Protein AF-A0A9Q0ANH9-F1 (afdb_monomer_lite)

Structure (mmCIF, N/CA/C/O backbone):
data_AF-A0A9Q0ANH9-F1
#
_entry.id   AF-A0A9Q0ANH9-F1
#
loop_
_atom_site.group_PDB
_atom_site.id
_atom_site.type_symbol
_atom_site.label_atom_id
_atom_site.label_alt_id
_atom_site.label_comp_id
_atom_site.label_asym_id
_atom_site.label_entity_id
_atom_site.label_seq_id
_atom_site.pdbx_PDB_ins_code
_atom_site.Cartn_x
_atom_site.Cartn_y
_atom_site.Cartn_z
_atom_site.occupancy
_atom_site.B_iso_or_equiv
_atom_site.auth_seq_id
_atom_site.auth_comp_id
_atom_site.auth_asym_id
_atom_site.auth_atom_id
_atom_site.pdbx_PDB_model_num
ATOM 1 N N . MET A 1 1 ? 1.340 8.955 1.496 1.00 47.94 1 MET A N 1
ATOM 2 C CA . MET A 1 1 ? 2.769 9.121 1.862 1.00 47.94 1 MET A CA 1
ATOM 3 C C . MET A 1 1 ? 3.567 7.808 1.859 1.00 47.94 1 MET A C 1
ATOM 5 O O . MET A 1 1 ? 4.769 7.820 1.639 1.00 47.94 1 MET A O 1
ATOM 9 N N . THR A 1 2 ? 2.895 6.669 2.031 1.00 57.62 2 THR A N 1
ATOM 10 C CA . THR A 1 2 ? 3.348 5.334 1.600 1.00 57.62 2 THR A CA 1
ATOM 11 C C . THR A 1 2 ? 3.745 5.210 0.113 1.00 57.62 2 THR A C 1
ATOM 13 O O . THR A 1 2 ? 4.654 4.427 -0.158 1.00 57.62 2 THR A O 1
ATOM 16 N N . PRO A 1 3 ? 3.194 5.987 -0.856 1.00 66.50 3 PRO A N 1
ATOM 17 C CA . PRO A 1 3 ? 3.587 5.859 -2.261 1.00 66.50 3 PRO A CA 1
ATOM 18 C C . PRO A 1 3 ? 5.050 6.220 -2.514 1.00 66.50 3 PRO A C 1
ATOM 20 O O . PRO A 1 3 ? 5.699 5.565 -3.317 1.00 66.50 3 PRO A O 1
ATOM 23 N N . GLN A 1 4 ? 5.591 7.232 -1.823 1.00 73.75 4 GLN A N 1
ATOM 24 C CA . GLN A 1 4 ? 6.978 7.662 -2.016 1.00 73.75 4 GLN A CA 1
ATOM 25 C C . GLN A 1 4 ? 7.972 6.599 -1.546 1.00 73.75 4 GLN A C 1
ATOM 27 O O . GLN A 1 4 ? 8.928 6.308 -2.256 1.00 73.75 4 GLN A O 1
ATOM 32 N N . ALA A 1 5 ? 7.725 5.986 -0.383 1.00 74.00 5 ALA A N 1
ATOM 33 C CA . ALA A 1 5 ? 8.526 4.854 0.073 1.00 74.00 5 ALA A CA 1
ATOM 34 C C . ALA A 1 5 ? 8.467 3.716 -0.957 1.00 74.00 5 ALA A C 1
ATOM 36 O O . ALA A 1 5 ? 9.506 3.254 -1.418 1.00 74.00 5 ALA A O 1
ATOM 37 N N . GLY A 1 6 ? 7.261 3.354 -1.410 1.00 73.88 6 GLY A N 1
ATOM 38 C CA . GLY A 1 6 ? 7.076 2.337 -2.444 1.00 73.88 6 GLY A CA 1
ATOM 39 C C . GLY A 1 6 ? 7.832 2.631 -3.746 1.00 73.88 6 GLY A C 1
ATOM 40 O O . GLY A 1 6 ? 8.411 1.715 -4.319 1.00 73.88 6 GLY A O 1
ATOM 41 N N . GLN A 1 7 ? 7.900 3.893 -4.179 1.00 77.69 7 GLN A N 1
ATOM 42 C CA . GLN A 1 7 ? 8.651 4.318 -5.368 1.00 77.69 7 GLN A CA 1
ATOM 43 C C . GLN A 1 7 ? 10.152 4.040 -5.256 1.00 77.69 7 GLN A C 1
ATOM 45 O O . GLN A 1 7 ? 10.703 3.316 -6.086 1.00 77.69 7 GLN A O 1
ATOM 50 N N . PHE A 1 8 ? 10.808 4.539 -4.207 1.00 81.75 8 PHE A N 1
ATOM 51 C CA . PHE A 1 8 ? 12.250 4.322 -4.022 1.00 81.75 8 PHE A CA 1
ATOM 52 C C . PHE A 1 8 ? 12.597 2.864 -3.694 1.00 81.75 8 PHE A C 1
ATOM 54 O O . PHE A 1 8 ? 13.695 2.404 -4.007 1.00 81.75 8 PHE A O 1
ATOM 61 N N . ILE A 1 9 ? 11.667 2.127 -3.082 1.00 75.06 9 ILE A N 1
ATOM 62 C CA . ILE A 1 9 ? 11.867 0.721 -2.729 1.00 75.06 9 ILE A CA 1
ATOM 63 C C . ILE A 1 9 ? 11.689 -0.188 -3.950 1.00 75.06 9 ILE A C 1
ATOM 65 O O . ILE A 1 9 ? 12.553 -1.026 -4.200 1.00 75.06 9 ILE A O 1
ATOM 69 N N . HIS A 1 10 ? 10.611 -0.034 -4.720 1.00 74.81 10 HIS A N 1
ATOM 70 C CA . HIS A 1 10 ? 10.187 -1.041 -5.705 1.00 74.81 10 HIS A CA 1
ATOM 71 C C . HIS A 1 10 ? 10.355 -0.615 -7.160 1.00 74.81 10 HIS A C 1
ATOM 73 O O . HIS A 1 10 ? 10.618 -1.469 -7.998 1.00 74.81 10 HIS A O 1
ATOM 79 N N . PHE A 1 11 ? 10.216 0.673 -7.469 1.00 74.81 11 PHE A N 1
ATOM 80 C CA . PHE A 1 11 ? 10.055 1.126 -8.855 1.00 74.81 11 PHE A CA 1
ATOM 81 C C . PHE A 1 11 ? 11.279 1.849 -9.420 1.00 74.81 11 PHE A C 1
ATOM 83 O O . PHE A 1 11 ? 11.512 1.794 -10.624 1.00 74.81 11 PHE A O 1
ATOM 90 N N . TYR A 1 12 ? 12.091 2.484 -8.572 1.00 77.12 12 TYR A N 1
ATOM 91 C CA . TYR A 1 12 ? 13.356 3.073 -9.009 1.00 77.12 12 TYR A CA 1
ATOM 92 C C . TYR A 1 12 ? 14.370 1.993 -9.411 1.00 77.12 12 TYR A C 1
ATOM 94 O O . TYR A 1 12 ? 14.590 1.022 -8.672 1.00 77.12 12 TYR A O 1
ATOM 102 N N . SER A 1 13 ? 14.992 2.207 -10.575 1.00 77.38 13 SER A N 1
ATOM 103 C CA . SER A 1 13 ? 16.037 1.352 -11.150 1.00 77.38 13 SER A CA 1
ATOM 104 C C . SER A 1 13 ? 17.295 1.334 -10.282 1.00 77.38 13 SER A C 1
ATOM 106 O O . SER A 1 13 ? 17.834 0.268 -9.997 1.00 77.38 13 SER A O 1
ATOM 108 N N . GLU A 1 14 ? 17.720 2.503 -9.802 1.00 83.12 14 GLU A N 1
ATOM 109 C CA . GLU A 1 14 ? 18.818 2.652 -8.851 1.00 83.12 14 GLU A CA 1
ATOM 110 C C . GLU A 1 14 ? 18.284 2.770 -7.419 1.00 83.12 14 GLU A C 1
ATOM 112 O O . GLU A 1 14 ? 17.361 3.538 -7.130 1.00 83.12 14 GLU A O 1
ATOM 117 N N . LYS A 1 15 ? 18.876 2.014 -6.489 1.00 83.19 15 LYS A N 1
ATOM 118 C CA . LYS A 1 15 ? 18.535 2.136 -5.070 1.00 83.19 15 LYS A CA 1
ATOM 119 C C . LYS A 1 15 ? 19.251 3.338 -4.478 1.00 83.19 15 LYS A C 1
ATOM 121 O O . LYS A 1 15 ? 20.470 3.411 -4.513 1.00 83.19 15 LYS A O 1
ATOM 126 N N . VAL A 1 16 ? 18.476 4.232 -3.865 1.00 89.00 16 VAL A N 1
ATOM 127 C CA . VAL A 1 16 ? 18.974 5.423 -3.164 1.00 89.00 16 VAL A CA 1
ATOM 128 C C . VAL A 1 16 ? 18.750 5.228 -1.657 1.00 89.00 16 VAL A C 1
ATOM 130 O O . VAL A 1 16 ? 17.662 5.545 -1.160 1.00 89.00 16 VAL A O 1
ATOM 133 N N . PRO A 1 17 ? 19.730 4.695 -0.896 1.00 88.69 17 PRO A N 1
ATOM 134 C CA . PRO A 1 17 ? 19.521 4.289 0.498 1.00 88.69 17 PRO A CA 1
ATOM 135 C C . PRO A 1 17 ? 19.054 5.430 1.405 1.00 88.69 17 PRO A C 1
ATOM 137 O O . PRO A 1 17 ? 18.199 5.232 2.263 1.00 88.69 17 PRO A O 1
ATOM 140 N N . THR A 1 18 ? 19.555 6.645 1.177 1.00 90.50 18 THR A N 1
ATOM 141 C CA . THR A 1 18 ? 19.178 7.844 1.941 1.00 90.50 18 THR A CA 1
ATOM 142 C C . THR A 1 18 ? 17.711 8.229 1.736 1.00 90.50 18 THR A C 1
ATOM 144 O O . THR A 1 18 ? 17.030 8.614 2.688 1.00 90.50 18 THR A O 1
ATOM 147 N N . ALA A 1 19 ? 17.192 8.089 0.513 1.00 86.81 19 ALA A N 1
ATOM 148 C CA . ALA A 1 19 ? 15.785 8.327 0.212 1.00 86.81 19 ALA A CA 1
ATOM 149 C C . ALA A 1 19 ? 14.904 7.234 0.829 1.00 86.81 19 ALA A C 1
ATOM 151 O O . ALA A 1 19 ? 13.899 7.548 1.467 1.00 86.81 19 ALA A O 1
ATOM 152 N N . ILE A 1 20 ? 15.305 5.965 0.699 1.00 85.12 20 ILE A N 1
ATOM 153 C CA . ILE A 1 20 ? 14.589 4.826 1.291 1.00 85.12 20 ILE A CA 1
ATOM 154 C C . ILE A 1 20 ? 14.479 4.994 2.810 1.00 85.12 20 ILE A C 1
ATOM 156 O O . ILE A 1 20 ? 13.372 4.926 3.347 1.00 85.12 20 ILE A O 1
ATOM 160 N N . ASP A 1 21 ? 15.586 5.277 3.499 1.00 85.38 21 ASP A N 1
ATOM 161 C CA . ASP A 1 21 ? 15.607 5.500 4.949 1.00 85.38 21 ASP A CA 1
ATOM 162 C C . ASP A 1 21 ? 14.696 6.668 5.354 1.00 85.38 21 ASP A C 1
ATOM 164 O O . ASP A 1 21 ? 13.824 6.523 6.218 1.00 85.38 21 ASP A O 1
ATOM 168 N N . ARG A 1 22 ? 14.817 7.811 4.664 1.00 88.50 22 ARG A N 1
ATOM 169 C CA . ARG A 1 22 ? 13.975 8.990 4.902 1.00 88.50 22 ARG A CA 1
ATOM 170 C C . ARG A 1 22 ? 12.491 8.656 4.780 1.00 88.50 22 ARG A C 1
ATOM 172 O O . ARG A 1 22 ? 11.718 8.989 5.679 1.00 88.50 22 ARG A O 1
ATOM 179 N N . TYR A 1 23 ? 12.071 8.044 3.675 1.00 84.31 23 TYR A N 1
ATOM 180 C CA . TYR A 1 23 ? 10.652 7.793 3.420 1.00 84.31 23 TYR A CA 1
ATOM 181 C C . TYR A 1 23 ? 10.094 6.649 4.268 1.00 84.31 23 TYR A C 1
ATOM 183 O O . TYR A 1 23 ? 8.939 6.731 4.681 1.00 84.31 23 TYR A O 1
ATOM 191 N N . THR A 1 24 ? 10.905 5.655 4.630 1.00 80.25 24 THR A N 1
ATOM 192 C CA . THR A 1 24 ? 10.507 4.599 5.577 1.00 80.25 24 THR A CA 1
ATOM 193 C C . THR A 1 24 ? 10.256 5.183 6.968 1.00 80.25 24 THR A C 1
ATOM 195 O O . THR A 1 24 ? 9.191 4.966 7.548 1.00 80.25 24 THR A O 1
ATOM 198 N N . LYS A 1 25 ? 11.158 6.039 7.474 1.00 83.56 25 LYS A N 1
ATOM 199 C CA . LYS A 1 25 ? 10.944 6.784 8.733 1.00 83.56 25 LYS A CA 1
ATOM 200 C C . LYS A 1 25 ? 9.683 7.644 8.685 1.00 83.56 25 LYS A C 1
ATOM 202 O O . LYS A 1 25 ? 8.947 7.741 9.666 1.00 83.56 25 LYS A O 1
ATOM 207 N N . GLN A 1 26 ? 9.410 8.246 7.531 1.00 84.50 26 GLN A N 1
ATOM 208 C CA . GLN A 1 26 ? 8.235 9.083 7.308 1.00 84.50 26 GLN A CA 1
ATOM 209 C C . GLN A 1 26 ? 6.940 8.248 7.346 1.00 84.50 26 GLN A C 1
ATOM 211 O O . GLN A 1 26 ? 5.966 8.681 7.965 1.00 84.50 26 GLN A O 1
ATOM 216 N N . VAL A 1 27 ? 6.930 7.034 6.780 1.00 77.88 27 VAL A N 1
ATOM 217 C CA . VAL A 1 27 ? 5.818 6.070 6.917 1.00 77.88 27 VAL A CA 1
ATOM 218 C C . VAL A 1 27 ? 5.576 5.731 8.387 1.00 77.88 27 VAL A C 1
ATOM 220 O O . VAL A 1 27 ? 4.450 5.893 8.858 1.00 77.88 27 VAL A O 1
ATOM 223 N N . THR A 1 28 ? 6.622 5.382 9.141 1.00 77.19 28 THR A N 1
ATOM 224 C CA . THR A 1 28 ? 6.521 5.114 10.587 1.00 77.19 28 THR A CA 1
ATOM 225 C C . THR A 1 28 ? 5.952 6.309 11.351 1.00 77.19 28 THR A C 1
ATOM 227 O O . THR A 1 28 ? 5.085 6.142 12.208 1.00 77.19 28 THR A O 1
ATOM 230 N N . ARG A 1 29 ? 6.375 7.534 11.015 1.00 81.12 29 ARG A N 1
ATOM 231 C CA . ARG A 1 29 ? 5.863 8.763 11.639 1.00 81.12 29 ARG A CA 1
ATOM 232 C C . ARG A 1 29 ? 4.368 8.960 11.389 1.00 81.12 29 ARG A C 1
ATOM 234 O O . ARG A 1 29 ? 3.645 9.282 12.325 1.00 81.12 29 ARG A O 1
ATOM 241 N N . VAL A 1 30 ? 3.895 8.768 10.155 1.00 78.88 30 VAL A N 1
ATOM 242 C CA . VAL A 1 30 ? 2.462 8.913 9.829 1.00 78.88 30 VAL A CA 1
ATOM 243 C C . VAL A 1 30 ? 1.621 7.819 10.468 1.00 78.88 30 VAL A C 1
ATOM 245 O O . VAL A 1 30 ? 0.559 8.120 11.002 1.00 78.88 30 VAL A O 1
ATOM 248 N N . LEU A 1 31 ? 2.112 6.583 10.507 1.00 73.50 31 LEU A N 1
ATOM 249 C CA . LEU A 1 31 ? 1.454 5.520 11.265 1.00 73.50 31 LEU A CA 1
ATOM 250 C C . LEU A 1 31 ? 1.387 5.856 12.767 1.00 73.50 31 LEU A C 1
ATOM 252 O O . LEU A 1 31 ? 0.380 5.589 13.419 1.00 73.50 31 LEU A O 1
ATOM 256 N N . GLY A 1 32 ? 2.409 6.527 13.305 1.00 71.44 32 GLY A N 1
ATOM 257 C CA . GLY A 1 32 ? 2.410 7.068 14.666 1.00 71.44 32 GLY A CA 1
ATOM 258 C C . GLY A 1 32 ? 1.342 8.140 14.926 1.00 71.44 32 GLY A C 1
ATOM 259 O O . GLY A 1 32 ? 0.830 8.211 16.039 1.00 71.44 32 GLY A O 1
ATOM 260 N N . VAL A 1 33 ? 0.937 8.927 13.921 1.00 73.31 33 VAL A N 1
ATOM 261 C CA . VAL A 1 33 ? -0.193 9.873 14.053 1.00 73.31 33 VAL A CA 1
ATOM 262 C C . VAL A 1 33 ? -1.501 9.116 14.279 1.00 73.31 33 VAL A C 1
ATOM 264 O O . VAL A 1 33 ? -2.283 9.485 15.151 1.00 73.31 33 VAL A O 1
ATOM 267 N N . LEU A 1 34 ? -1.704 8.002 13.566 1.00 67.00 34 LEU A N 1
ATOM 268 C CA . LEU A 1 34 ? -2.894 7.160 13.732 1.00 67.00 34 LEU A CA 1
ATOM 269 C C . LEU A 1 34 ? -2.989 6.587 15.156 1.00 67.00 34 LEU A C 1
ATOM 271 O O . LEU A 1 34 ? -4.089 6.463 15.695 1.00 67.00 34 LEU A O 1
ATOM 275 N N . LYS A 1 35 ? -1.842 6.311 15.798 1.00 67.25 35 LYS A N 1
ATOM 276 C CA . LYS A 1 35 ? -1.787 5.906 17.209 1.00 67.25 35 LYS A CA 1
ATOM 277 C C . LYS A 1 35 ? -2.369 6.975 18.141 1.00 67.25 35 LYS A C 1
ATOM 279 O O . LYS A 1 35 ? -3.011 6.602 19.113 1.00 67.25 35 LYS A O 1
ATOM 284 N N . GLY A 1 36 ? -2.158 8.261 17.858 1.00 63.06 36 GLY A N 1
ATOM 285 C CA . GLY A 1 36 ? -2.673 9.369 18.673 1.00 63.06 36 GLY A CA 1
ATOM 286 C C . GLY A 1 36 ? -4.126 9.750 18.376 1.00 63.06 36 GLY A C 1
ATOM 287 O O . GLY A 1 36 ? -4.816 10.238 19.259 1.00 63.06 36 GLY A O 1
ATOM 288 N N . CYS A 1 37 ? -4.615 9.516 17.155 1.00 59.09 37 CYS A N 1
ATOM 289 C CA . CYS A 1 37 ? -5.997 9.849 16.781 1.00 59.09 37 CYS A CA 1
ATOM 290 C C . CYS A 1 37 ? -7.024 8.805 17.243 1.00 59.09 37 CYS A C 1
ATOM 292 O O . CYS A 1 37 ? -8.204 9.113 17.371 1.00 59.09 37 CYS A O 1
ATOM 294 N N . SER A 1 38 ? -6.592 7.565 17.472 1.00 56.50 38 SER A N 1
ATOM 295 C CA . SER A 1 38 ? -7.474 6.437 17.770 1.00 56.50 38 SER A CA 1
ATOM 296 C C . SER A 1 38 ? -7.635 6.201 19.280 1.00 56.50 38 SER A C 1
ATOM 298 O O . SER A 1 38 ? -7.517 5.062 19.748 1.00 56.50 38 SER A O 1
ATOM 300 N N . ASP A 1 39 ? -7.955 7.247 20.044 1.00 56.25 39 ASP A N 1
ATOM 301 C CA . ASP A 1 39 ? -8.534 7.097 21.385 1.00 56.25 39 ASP A CA 1
ATOM 302 C C . ASP A 1 39 ? -9.944 6.499 21.259 1.00 56.25 39 ASP A C 1
ATOM 304 O O . ASP A 1 39 ? -10.942 7.201 21.337 1.00 56.25 39 ASP A O 1
ATOM 308 N N . VAL A 1 40 ? -9.986 5.189 20.980 1.00 52.03 40 VAL A N 1
ATOM 309 C CA . VAL A 1 40 ? -11.014 4.139 21.171 1.00 52.03 40 VAL A CA 1
ATOM 310 C C . VAL A 1 40 ? -12.467 4.421 20.721 1.00 52.03 40 VAL A C 1
ATOM 312 O O . VAL A 1 40 ? -13.264 3.491 20.623 1.00 52.03 40 VAL A O 1
ATOM 315 N N . LYS A 1 41 ? -12.849 5.654 20.387 1.00 53.19 41 LYS A N 1
ATOM 316 C CA . LYS A 1 41 ? -14.240 6.077 20.178 1.00 53.19 41 LYS A CA 1
ATOM 317 C C . LYS A 1 41 ? -14.476 6.897 18.914 1.00 53.19 41 LYS A C 1
ATOM 319 O O . LYS A 1 41 ? -15.592 6.841 18.407 1.00 53.19 41 LYS A O 1
ATOM 324 N N . HIS A 1 42 ? -13.467 7.570 18.358 1.00 53.56 42 HIS A N 1
ATOM 325 C CA . HIS A 1 42 ? -13.651 8.399 17.165 1.00 53.56 42 HIS A CA 1
ATOM 326 C C . HIS A 1 42 ? -12.713 8.019 16.026 1.00 53.56 42 HIS A C 1
ATOM 328 O O . HIS A 1 42 ? -11.585 7.567 16.206 1.00 53.56 42 HIS A O 1
ATOM 334 N N . TRP A 1 43 ? -13.282 8.131 14.835 1.00 60.69 43 TRP A N 1
ATOM 335 C CA . TRP A 1 43 ? -12.721 7.769 13.553 1.00 60.69 43 TRP A CA 1
ATOM 336 C C . TRP A 1 43 ? -11.370 8.452 13.290 1.00 60.69 43 TRP A C 1
ATOM 338 O O . TRP A 1 43 ? -11.056 9.478 13.891 1.00 60.69 43 TRP A O 1
ATOM 348 N N . LEU A 1 44 ? -10.590 7.931 12.334 1.00 61.50 44 LEU A N 1
ATOM 349 C CA . LEU A 1 44 ? -9.275 8.489 11.977 1.00 61.50 44 LEU A CA 1
ATOM 350 C C . LEU A 1 44 ? -9.339 9.966 11.568 1.00 61.50 44 LEU A C 1
ATOM 352 O O . LEU A 1 44 ? -8.336 10.669 11.646 1.00 61.50 44 LEU A O 1
ATOM 356 N N . VAL A 1 45 ? -10.516 10.435 11.148 1.00 62.25 45 VAL A N 1
ATOM 357 C CA . VAL A 1 45 ? -10.775 11.831 10.791 1.00 62.25 45 VAL A CA 1
ATOM 358 C C . VAL A 1 45 ? -11.955 12.405 11.592 1.00 62.25 45 VAL A C 1
ATOM 360 O O . VAL A 1 45 ? -12.809 13.085 11.030 1.00 62.25 45 VAL A O 1
ATOM 363 N N . GLY A 1 46 ? -12.045 12.124 12.898 1.00 62.94 46 GLY A N 1
ATOM 364 C CA . GLY A 1 46 ? -13.137 12.630 13.751 1.00 62.94 46 GLY A CA 1
ATOM 365 C C . GLY A 1 46 ? -14.516 12.185 13.247 1.00 62.94 46 GLY A C 1
ATOM 366 O O . GLY A 1 46 ? -14.618 11.134 12.636 1.00 62.94 46 GLY A O 1
ATOM 367 N N . ASP A 1 47 ? -15.581 12.966 13.421 1.00 61.50 47 ASP A N 1
ATOM 368 C CA . ASP A 1 47 ? -16.946 12.574 12.997 1.00 61.50 47 ASP A CA 1
ATOM 369 C C . ASP A 1 47 ? -17.202 12.626 11.473 1.00 61.50 47 ASP A C 1
ATOM 371 O O . ASP A 1 47 ? -18.348 12.670 11.018 1.00 61.50 47 ASP A O 1
ATOM 375 N N . LYS A 1 48 ? -16.146 12.621 10.651 1.00 61.19 48 LYS A N 1
ATOM 376 C CA . LYS A 1 48 ? -16.281 12.571 9.192 1.00 61.19 48 LYS A CA 1
ATOM 377 C C . LYS A 1 48 ? -16.755 11.205 8.698 1.00 61.19 48 LYS A C 1
ATOM 379 O O . LYS A 1 48 ? -16.665 10.182 9.376 1.00 61.19 48 LYS A O 1
ATOM 384 N N . THR A 1 49 ? -17.270 11.215 7.473 1.00 61.09 49 THR A N 1
ATOM 385 C CA . THR A 1 49 ? -18.014 10.112 6.865 1.00 61.09 49 THR A CA 1
ATOM 386 C C . THR A 1 49 ? -17.231 8.793 6.795 1.00 61.09 49 THR A C 1
ATOM 388 O O . THR A 1 49 ? -15.998 8.738 6.841 1.00 61.09 49 THR A O 1
ATOM 391 N N . ALA A 1 50 ? -17.965 7.690 6.619 1.00 66.25 50 ALA A N 1
ATOM 392 C CA . ALA A 1 50 ? -17.393 6.364 6.392 1.00 66.25 50 ALA A CA 1
ATOM 393 C C . ALA A 1 50 ? -16.414 6.322 5.200 1.00 66.25 50 ALA A C 1
ATOM 395 O O . ALA A 1 50 ? -15.466 5.541 5.220 1.00 66.25 50 ALA A O 1
ATOM 396 N N . HIS A 1 51 ? -16.615 7.172 4.189 1.00 64.44 51 HIS A N 1
ATOM 397 C CA . HIS A 1 51 ? -15.775 7.232 2.994 1.00 64.44 51 HIS A CA 1
ATOM 398 C C . HIS A 1 51 ? -14.346 7.703 3.303 1.00 64.44 51 HIS A C 1
ATOM 400 O O . HIS A 1 51 ? -13.385 7.026 2.935 1.00 64.44 51 HIS A O 1
ATOM 406 N N . ASP A 1 52 ? -14.209 8.800 4.054 1.00 65.81 52 ASP A N 1
ATOM 407 C CA . ASP A 1 52 ? -12.909 9.393 4.406 1.00 65.81 52 ASP A CA 1
ATOM 408 C C . ASP A 1 52 ? -12.046 8.430 5.229 1.00 65.81 52 ASP A C 1
ATOM 410 O O . ASP A 1 52 ? -10.822 8.392 5.114 1.00 65.81 52 ASP A O 1
ATOM 414 N N . ASN A 1 53 ? -12.705 7.605 6.040 1.00 70.94 53 ASN A N 1
ATOM 415 C CA . ASN A 1 53 ? -12.063 6.566 6.830 1.00 70.94 53 ASN A CA 1
ATOM 416 C C . ASN A 1 53 ? -11.696 5.339 5.979 1.00 70.94 53 ASN A C 1
ATOM 418 O O . ASN A 1 53 ? -10.611 4.783 6.145 1.00 70.94 53 ASN A O 1
ATOM 422 N N . MET A 1 54 ? -12.546 4.934 5.029 1.00 77.25 54 MET A N 1
ATOM 423 C CA . MET A 1 54 ? -12.274 3.789 4.150 1.00 77.25 54 MET A CA 1
ATOM 424 C C . MET A 1 54 ? -11.086 4.006 3.207 1.00 77.25 54 MET A C 1
ATOM 426 O O . MET A 1 54 ? -10.423 3.033 2.853 1.00 77.25 54 MET A O 1
ATOM 430 N N . ALA A 1 55 ? -10.769 5.250 2.842 1.00 81.94 55 ALA A N 1
ATOM 431 C CA . ALA A 1 55 ? -9.626 5.566 1.981 1.00 81.94 55 ALA A CA 1
ATOM 432 C C . ALA A 1 55 ? -8.265 5.127 2.567 1.00 81.94 55 ALA A C 1
ATOM 434 O O . ALA A 1 55 ? -7.314 4.902 1.818 1.00 81.94 55 ALA A 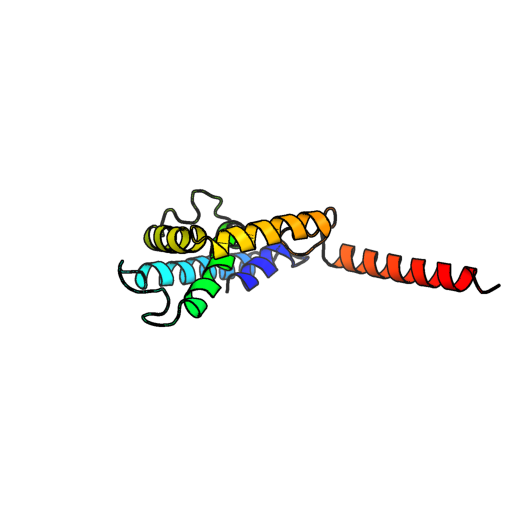O 1
ATOM 435 N N . TRP A 1 56 ? -8.166 4.966 3.891 1.00 80.06 56 TRP A N 1
ATOM 436 C CA . TRP A 1 56 ? -6.942 4.527 4.574 1.00 80.06 56 TRP A CA 1
ATOM 437 C C . TRP A 1 56 ? -6.736 3.009 4.549 1.00 80.06 56 TRP A C 1
ATOM 439 O O . TRP A 1 56 ? -5.599 2.540 4.608 1.00 80.06 56 TRP A O 1
ATOM 449 N N . VAL A 1 57 ? -7.816 2.234 4.428 1.00 85.12 57 VAL A N 1
ATOM 450 C CA . VAL A 1 57 ? -7.789 0.767 4.543 1.00 85.12 57 VAL A CA 1
ATOM 451 C C . VAL A 1 57 ? -6.892 0.111 3.476 1.00 85.12 57 VAL A C 1
ATOM 453 O O . VAL A 1 57 ? -6.034 -0.684 3.860 1.00 85.12 57 VAL A O 1
ATOM 456 N N . PRO A 1 58 ? -6.962 0.468 2.172 1.00 84.88 58 PRO A N 1
ATOM 457 C CA . PRO A 1 58 ? -6.077 -0.124 1.163 1.00 84.88 58 PRO A CA 1
ATOM 458 C C . PRO A 1 58 ? -4.586 0.134 1.426 1.00 84.88 58 PRO A C 1
ATOM 460 O O . PRO A 1 58 ? -3.740 -0.693 1.088 1.00 84.88 58 PRO A O 1
ATOM 463 N N . TRP A 1 59 ? -4.252 1.288 2.012 1.00 79.44 59 TRP A N 1
ATOM 464 C CA . TRP A 1 59 ? -2.869 1.646 2.325 1.00 79.44 59 TRP A CA 1
ATOM 465 C C . TRP A 1 59 ? -2.345 0.900 3.549 1.00 79.44 59 TRP A C 1
ATOM 467 O O . TRP A 1 59 ? -1.187 0.488 3.546 1.00 79.44 59 TRP A O 1
ATOM 477 N N . ASN A 1 60 ? -3.192 0.685 4.555 1.00 80.12 60 ASN A N 1
ATOM 478 C CA . ASN A 1 60 ? -2.854 -0.110 5.733 1.00 80.12 60 ASN A CA 1
ATOM 479 C C . ASN A 1 60 ? -2.686 -1.598 5.399 1.00 80.12 60 ASN A C 1
ATOM 481 O O . ASN A 1 60 ? -1.785 -2.242 5.936 1.00 80.12 60 ASN A O 1
ATOM 485 N N . ASP A 1 61 ? -3.491 -2.132 4.474 1.00 80.31 61 ASP A N 1
ATOM 486 C CA . ASP A 1 61 ? -3.323 -3.505 3.979 1.00 80.31 61 ASP A CA 1
ATOM 487 C C . ASP A 1 61 ? -1.926 -3.719 3.390 1.00 80.31 61 ASP A C 1
ATOM 489 O O . ASP A 1 61 ? -1.314 -4.749 3.656 1.00 80.31 61 ASP A O 1
ATOM 493 N N . ARG A 1 62 ? -1.405 -2.714 2.675 1.00 73.69 62 ARG A N 1
ATOM 494 C CA . ARG A 1 62 ? -0.090 -2.733 2.013 1.00 73.69 62 ARG A CA 1
ATOM 495 C C . ARG A 1 62 ? 1.054 -2.153 2.844 1.00 73.69 62 ARG A C 1
ATOM 497 O O . ARG A 1 62 ? 2.141 -1.912 2.308 1.00 73.69 62 ARG A O 1
ATOM 504 N N . ALA A 1 63 ? 0.831 -1.874 4.125 1.00 72.25 63 ALA A N 1
ATOM 505 C CA . ALA A 1 63 ? 1.862 -1.289 4.973 1.00 72.25 63 ALA A CA 1
ATOM 506 C C . ALA A 1 63 ? 3.103 -2.192 5.067 1.00 72.25 63 ALA A C 1
ATOM 508 O O . ALA A 1 63 ? 4.217 -1.677 5.089 1.00 72.25 63 ALA A O 1
ATOM 509 N N . ASP A 1 64 ? 2.931 -3.511 5.025 1.00 69.12 64 ASP A N 1
ATOM 510 C CA . ASP A 1 64 ? 4.000 -4.513 4.978 1.00 69.12 64 ASP A CA 1
ATOM 511 C C . ASP A 1 64 ? 4.952 -4.303 3.790 1.00 69.12 64 ASP A C 1
ATOM 513 O O . ASP A 1 64 ? 6.164 -4.170 3.964 1.00 69.12 64 ASP A O 1
ATOM 517 N N . THR A 1 65 ? 4.396 -4.138 2.590 1.00 67.00 65 THR A N 1
ATOM 518 C CA . THR A 1 65 ? 5.168 -3.899 1.360 1.00 67.00 65 THR A CA 1
ATOM 519 C C . THR A 1 65 ? 5.845 -2.527 1.332 1.00 67.00 65 THR A C 1
ATOM 521 O O . THR A 1 65 ? 6.844 -2.343 0.639 1.00 67.00 65 THR A O 1
ATOM 524 N N . SER A 1 66 ? 5.306 -1.549 2.068 1.00 61.97 66 SER A N 1
ATOM 525 C CA . SER A 1 66 ? 5.783 -0.158 2.056 1.00 61.97 66 SER A CA 1
ATOM 526 C C . SER A 1 66 ? 6.724 0.187 3.213 1.00 61.97 66 SER A C 1
ATOM 528 O O . SER A 1 66 ? 7.422 1.194 3.134 1.00 61.97 66 SER A O 1
ATOM 530 N N . SER A 1 67 ? 6.720 -0.596 4.295 1.00 60.16 67 SER A N 1
ATOM 531 C CA . SER A 1 67 ? 7.490 -0.323 5.519 1.00 60.16 67 SER A CA 1
ATOM 532 C C . SER A 1 67 ? 8.525 -1.396 5.858 1.00 60.16 67 SER A C 1
ATOM 534 O O . SER A 1 67 ? 9.242 -1.230 6.841 1.00 60.16 67 SER A O 1
ATOM 536 N N . TRP A 1 68 ? 8.624 -2.468 5.057 1.00 60.19 68 TRP A N 1
ATOM 537 C CA . TRP A 1 68 ? 9.489 -3.630 5.313 1.00 60.19 68 TRP A CA 1
ATOM 538 C C . TRP A 1 68 ? 9.202 -4.356 6.638 1.00 60.19 68 TRP A C 1
ATOM 540 O O . TRP A 1 68 ? 10.010 -5.171 7.077 1.00 60.19 68 TRP A O 1
ATOM 550 N N . VAL A 1 69 ? 8.055 -4.095 7.271 1.00 65.38 69 VAL A N 1
ATOM 551 C CA . VAL A 1 69 ? 7.616 -4.823 8.464 1.00 65.38 69 VAL A CA 1
ATOM 552 C C . VAL A 1 69 ? 6.614 -5.896 8.032 1.00 65.38 69 VAL A C 1
ATOM 554 O O . VAL A 1 69 ? 5.490 -5.545 7.670 1.00 65.38 69 VAL A O 1
ATOM 557 N N . PRO A 1 70 ? 6.987 -7.187 8.026 1.00 66.44 70 PRO A N 1
ATOM 558 C CA . PRO A 1 70 ? 6.074 -8.251 7.629 1.00 66.44 70 PRO A CA 1
ATOM 559 C C . PRO A 1 70 ? 4.906 -8.388 8.618 1.00 66.44 70 PRO A C 1
ATOM 561 O O . PRO A 1 70 ? 4.975 -7.951 9.768 1.00 66.44 70 PRO A O 1
ATOM 564 N N . GLU A 1 71 ? 3.818 -9.021 8.180 1.00 60.12 71 GLU A N 1
ATOM 565 C CA . GLU A 1 71 ? 2.828 -9.559 9.122 1.00 60.12 71 GLU A CA 1
ATOM 566 C C . GLU A 1 71 ? 3.463 -10.669 9.981 1.00 60.12 71 GLU A C 1
ATOM 568 O O . GLU A 1 71 ? 4.285 -11.427 9.459 1.00 60.12 71 GLU A O 1
ATOM 573 N N . PRO A 1 72 ? 3.096 -10.809 11.272 1.00 67.81 72 PRO A N 1
ATOM 574 C CA . PRO A 1 72 ? 2.038 -10.093 12.002 1.00 67.81 72 PRO A CA 1
ATOM 575 C C . PRO A 1 72 ? 2.467 -8.739 12.611 1.00 67.81 72 PRO A C 1
ATOM 577 O O . PRO A 1 72 ? 1.695 -8.084 13.322 1.00 67.81 72 PRO A O 1
ATOM 580 N N . ASP A 1 73 ? 3.715 -8.321 12.391 1.00 71.62 73 ASP A N 1
ATOM 581 C CA . ASP A 1 73 ? 4.365 -7.282 13.193 1.00 71.62 73 ASP A CA 1
ATOM 582 C C . ASP A 1 73 ? 4.030 -5.854 12.750 1.00 71.62 73 ASP A C 1
ATOM 584 O O . ASP A 1 73 ? 4.218 -4.904 13.520 1.00 71.62 73 ASP A O 1
ATOM 588 N N . LYS A 1 74 ? 3.458 -5.679 11.550 1.00 73.19 74 LYS A N 1
ATOM 589 C CA . LYS A 1 74 ? 3.165 -4.355 10.969 1.00 73.19 74 LYS A CA 1
ATOM 590 C C . LYS A 1 74 ? 2.261 -3.480 11.845 1.00 73.19 74 LYS A C 1
ATOM 592 O O . LYS A 1 74 ? 2.343 -2.253 11.784 1.00 73.19 74 LYS A O 1
ATOM 597 N N . PHE A 1 75 ? 1.447 -4.092 12.710 1.00 73.31 75 PHE A N 1
ATOM 598 C CA . PHE A 1 75 ? 0.612 -3.386 13.686 1.00 73.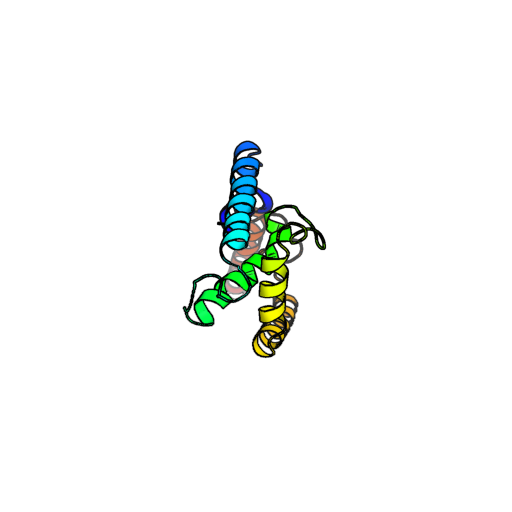31 75 PHE A CA 1
ATOM 599 C C . PHE A 1 75 ? 0.984 -3.630 15.155 1.00 73.31 75 PHE A C 1
ATOM 601 O O . PHE A 1 75 ? 0.284 -3.137 16.042 1.00 73.31 75 PHE A O 1
ATOM 608 N N . GLN A 1 76 ? 2.073 -4.342 15.460 1.00 74.19 76 GLN A N 1
ATOM 609 C CA . GLN A 1 76 ? 2.420 -4.740 16.834 1.00 74.19 76 GLN A CA 1
ATOM 610 C C . GLN A 1 76 ? 2.522 -3.539 17.793 1.00 74.19 76 GLN A C 1
ATOM 612 O O . GLN A 1 76 ? 2.114 -3.611 18.949 1.00 74.19 76 GLN A O 1
ATOM 617 N N . ARG A 1 77 ? 3.015 -2.395 17.297 1.00 71.75 77 ARG A N 1
ATOM 618 C CA . ARG A 1 77 ? 3.159 -1.139 18.063 1.00 71.75 77 ARG A CA 1
ATOM 619 C C . ARG A 1 77 ? 1.980 -0.166 17.895 1.00 71.75 77 ARG A C 1
ATOM 621 O O . ARG A 1 77 ? 2.028 0.947 18.424 1.00 71.75 77 ARG A O 1
ATOM 628 N N . LEU A 1 78 ? 0.944 -0.578 17.161 1.00 75.88 78 LEU A N 1
ATOM 629 C CA . LEU A 1 78 ? -0.189 0.227 16.691 1.00 75.88 78 LEU A CA 1
ATOM 630 C C . LEU A 1 78 ? -1.518 -0.525 16.903 1.00 75.88 78 LEU A C 1
ATOM 632 O O . LEU A 1 78 ? -2.347 -0.618 16.000 1.00 75.88 78 LEU A O 1
ATOM 636 N N . LEU A 1 79 ? -1.720 -1.095 18.096 1.00 77.94 79 LEU A N 1
ATOM 637 C CA . LEU A 1 79 ? -2.869 -1.965 18.397 1.00 77.94 79 LEU A CA 1
ATOM 638 C C . LEU A 1 79 ? -4.229 -1.306 18.129 1.00 77.94 79 LEU A C 1
ATOM 640 O O . LEU A 1 79 ? -5.165 -1.961 17.685 1.00 77.94 79 LEU A O 1
ATOM 644 N N . ASN A 1 80 ? -4.341 -0.003 18.355 1.00 76.56 80 ASN A N 1
ATOM 645 C CA . ASN A 1 80 ? -5.563 0.742 18.088 1.00 76.56 80 ASN A CA 1
ATOM 646 C C . ASN A 1 80 ? -5.844 0.884 16.579 1.00 76.56 80 ASN A C 1
ATOM 648 O O . ASN A 1 80 ? -6.977 0.694 16.138 1.00 76.56 80 ASN A O 1
ATOM 652 N N . VAL A 1 81 ? -4.796 1.077 15.773 1.00 77.69 81 VAL A N 1
ATOM 653 C CA . VAL A 1 81 ? -4.873 1.021 14.305 1.00 77.69 81 VAL A CA 1
ATOM 654 C C . VAL A 1 81 ? -5.250 -0.381 13.831 1.00 77.69 81 VAL A C 1
ATOM 656 O O . VAL A 1 81 ? -6.066 -0.495 12.920 1.00 77.69 81 VAL A O 1
ATOM 659 N N . LYS A 1 82 ? -4.727 -1.441 14.467 1.00 80.94 82 LYS A N 1
ATOM 660 C CA . LYS A 1 82 ? -5.104 -2.834 14.167 1.00 80.94 82 LYS A CA 1
ATOM 661 C C . LYS A 1 82 ? -6.605 -3.056 14.342 1.00 80.94 82 LYS A C 1
ATOM 663 O O . LYS A 1 82 ? -7.269 -3.485 13.406 1.00 80.94 82 LYS A O 1
ATOM 668 N N . VAL A 1 83 ? -7.143 -2.703 15.511 1.00 81.50 83 VAL A N 1
ATOM 669 C CA . VAL A 1 83 ? -8.574 -2.860 15.825 1.00 81.50 83 VAL A CA 1
ATOM 670 C C . VAL A 1 83 ? -9.442 -2.047 14.863 1.00 81.50 83 VAL A C 1
ATOM 672 O O . VAL A 1 83 ? -10.446 -2.544 14.350 1.00 81.50 83 VAL A O 1
ATOM 675 N N . TRP A 1 84 ? -9.049 -0.802 14.580 1.00 80.75 84 TRP A N 1
ATOM 676 C CA . TRP A 1 84 ? -9.729 0.035 13.593 1.00 80.75 84 TRP A CA 1
ATOM 677 C C . TRP A 1 84 ? -9.715 -0.612 12.199 1.00 80.75 84 TRP A C 1
ATOM 679 O O . TRP A 1 84 ? -10.756 -0.675 11.545 1.00 80.75 84 TRP A O 1
ATOM 689 N N . HIS A 1 85 ? -8.566 -1.136 11.765 1.00 83.69 85 HIS A N 1
ATOM 690 C CA . HIS A 1 85 ? -8.390 -1.768 10.456 1.00 83.69 85 HIS A CA 1
ATOM 691 C C . HIS A 1 85 ? -9.254 -3.022 10.323 1.00 83.69 85 HIS A C 1
ATOM 693 O O . HIS A 1 85 ? -10.035 -3.131 9.381 1.00 83.69 85 HIS A O 1
ATOM 699 N N . GLU A 1 86 ? -9.207 -3.916 11.311 1.00 85.69 86 GLU A N 1
ATOM 700 C CA . GLU A 1 86 ? -10.013 -5.143 11.366 1.00 85.69 86 GLU A CA 1
ATOM 701 C C . GLU A 1 86 ? -11.523 -4.853 11.359 1.00 85.69 86 GLU A C 1
ATOM 703 O O . GLU A 1 86 ? -12.309 -5.549 10.706 1.00 85.69 86 GLU A O 1
ATOM 708 N N . ARG A 1 87 ? -11.961 -3.773 12.017 1.00 84.69 87 ARG A N 1
ATOM 709 C CA . ARG A 1 87 ? -13.365 -3.334 11.979 1.00 84.69 87 ARG A CA 1
ATOM 710 C C . ARG A 1 87 ? -13.823 -2.955 10.568 1.00 84.69 87 ARG A C 1
ATOM 712 O O . ARG A 1 87 ? -14.978 -3.198 10.221 1.00 84.69 87 ARG A O 1
ATOM 719 N N . TRP A 1 88 ? -12.958 -2.361 9.749 1.00 84.19 88 TRP A N 1
ATOM 720 C CA . TRP A 1 88 ? -13.300 -2.006 8.369 1.00 84.19 88 TRP A CA 1
ATOM 721 C C . TRP A 1 88 ? -13.175 -3.181 7.412 1.00 84.19 88 TRP A C 1
ATOM 723 O O . TRP A 1 88 ? -14.071 -3.385 6.587 1.00 84.19 88 TRP A O 1
ATOM 733 N N . THR A 1 89 ? -12.118 -3.980 7.541 1.00 88.44 89 THR A N 1
ATOM 734 C CA . THR A 1 89 ? -11.886 -5.128 6.657 1.00 88.44 89 THR A CA 1
ATOM 735 C C . THR A 1 89 ? -12.859 -6.280 6.912 1.00 88.44 89 THR A C 1
ATOM 737 O O . THR A 1 89 ? -13.134 -7.076 6.012 1.00 88.44 89 THR A O 1
ATOM 740 N N . SER A 1 90 ? -13.473 -6.341 8.097 1.00 89.44 90 SER A N 1
ATOM 741 C CA . SER A 1 90 ? -14.535 -7.306 8.409 1.00 89.44 90 SER A CA 1
ATOM 742 C C . SER A 1 90 ? -15.879 -7.011 7.726 1.00 89.44 90 SER A C 1
ATOM 744 O O . SER A 1 90 ? -16.717 -7.915 7.643 1.00 89.44 90 SER A O 1
ATOM 746 N N . ARG A 1 91 ? -16.096 -5.798 7.190 1.00 88.88 91 ARG A N 1
ATOM 747 C CA . ARG A 1 91 ? -17.367 -5.400 6.559 1.00 88.88 91 ARG A CA 1
ATOM 748 C C . ARG A 1 91 ? -17.663 -6.232 5.301 1.00 88.88 91 ARG A C 1
ATOM 750 O O . ARG A 1 91 ? -16.763 -6.429 4.481 1.00 88.88 91 ARG A O 1
ATOM 757 N N . PRO A 1 92 ? -18.929 -6.630 5.057 1.00 92.94 92 PRO A N 1
ATOM 758 C CA . PRO A 1 92 ? -19.292 -7.413 3.872 1.00 92.94 92 PRO A CA 1
ATOM 759 C C . PRO A 1 92 ? -18.916 -6.744 2.543 1.00 92.94 92 PRO A C 1
ATOM 761 O O . PRO A 1 92 ? -18.444 -7.414 1.627 1.00 92.94 92 PRO A O 1
ATOM 764 N N . SER A 1 93 ? -19.073 -5.419 2.446 1.00 90.56 93 SER A N 1
ATOM 765 C CA . SER A 1 93 ? -18.724 -4.661 1.239 1.00 90.56 93 SER A CA 1
ATOM 766 C C . SER A 1 93 ? -17.227 -4.711 0.930 1.00 90.56 93 SER A C 1
ATOM 768 O O . SER A 1 93 ? -16.852 -4.876 -0.228 1.00 90.56 93 SER A O 1
ATOM 770 N N . TRP A 1 94 ? -16.376 -4.628 1.957 1.00 90.00 94 TRP A N 1
ATOM 771 C CA . TRP A 1 94 ? -14.928 -4.741 1.800 1.00 90.00 94 TRP A CA 1
ATOM 772 C C . TRP A 1 94 ? -14.524 -6.147 1.360 1.00 90.00 94 TRP A C 1
ATOM 774 O O . TRP A 1 94 ? -13.813 -6.300 0.370 1.00 90.00 94 TRP A O 1
ATOM 784 N N . LYS A 1 95 ? -15.039 -7.181 2.039 1.00 92.06 95 LYS A N 1
ATOM 785 C CA . LYS A 1 95 ? -14.780 -8.582 1.673 1.00 92.06 95 LYS A CA 1
ATOM 786 C C . LYS A 1 95 ? -15.162 -8.863 0.220 1.00 92.06 95 LYS A C 1
ATOM 788 O O . LYS A 1 95 ? -14.364 -9.432 -0.518 1.00 92.06 95 LYS A O 1
ATOM 793 N N . ARG A 1 96 ? -16.335 -8.392 -0.215 1.00 94.00 96 ARG A N 1
ATOM 794 C CA . ARG A 1 96 ? -16.781 -8.511 -1.611 1.00 94.00 96 ARG A CA 1
ATOM 795 C C . ARG A 1 96 ? -15.851 -7.775 -2.577 1.00 94.00 96 ARG A C 1
ATOM 797 O O . ARG A 1 96 ? -15.493 -8.333 -3.609 1.00 94.00 96 ARG A O 1
ATOM 804 N N . ALA A 1 97 ? -15.432 -6.553 -2.249 1.00 91.38 97 ALA A N 1
ATOM 805 C CA . ALA A 1 97 ? -14.490 -5.800 -3.078 1.00 91.38 97 ALA A CA 1
ATOM 806 C C . ALA A 1 97 ? -13.140 -6.523 -3.215 1.00 91.38 97 ALA A C 1
ATOM 808 O O . ALA A 1 97 ? -12.589 -6.587 -4.311 1.00 91.38 97 ALA A O 1
ATOM 809 N N . MET A 1 98 ? -12.628 -7.117 -2.133 1.00 90.75 98 MET A N 1
ATOM 810 C CA . MET A 1 98 ? -11.376 -7.878 -2.160 1.00 90.75 98 MET A CA 1
ATOM 811 C C . MET A 1 98 ? -11.495 -9.192 -2.937 1.00 90.75 98 MET A C 1
ATOM 813 O O . MET A 1 98 ? -10.553 -9.555 -3.634 1.00 90.75 98 MET A O 1
ATOM 817 N N . GLN A 1 99 ? -12.650 -9.864 -2.900 1.00 93.81 99 GLN A N 1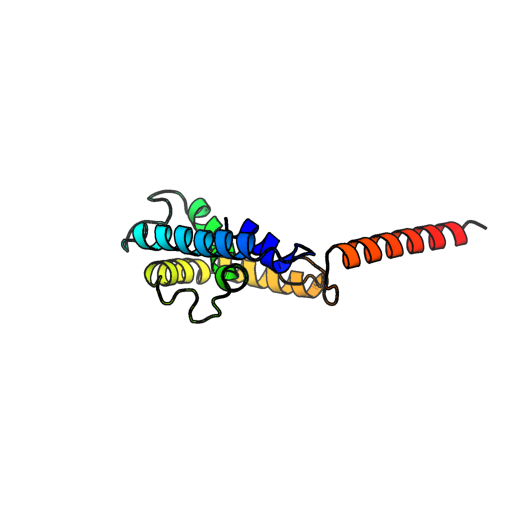
ATOM 818 C CA . GLN A 1 99 ? -12.926 -11.033 -3.747 1.00 93.81 99 GLN A CA 1
ATOM 819 C C . GLN A 1 99 ? -12.940 -10.669 -5.237 1.00 93.81 99 GLN A C 1
ATOM 821 O O . GLN A 1 99 ? -12.303 -11.346 -6.040 1.00 93.81 99 GLN A O 1
ATOM 826 N N . ILE A 1 100 ? -13.621 -9.577 -5.606 1.00 93.44 100 ILE A N 1
ATOM 827 C CA . ILE A 1 100 ? -13.633 -9.072 -6.989 1.00 93.44 100 ILE A CA 1
ATOM 828 C C . ILE A 1 100 ? -12.215 -8.706 -7.422 1.00 93.44 100 ILE A C 1
ATOM 830 O O . ILE A 1 100 ? -11.783 -9.089 -8.505 1.00 93.44 100 ILE A O 1
ATOM 834 N N . ARG A 1 101 ? -11.471 -8.005 -6.559 1.00 88.56 101 ARG A N 1
ATOM 835 C CA . ARG A 1 101 ? -10.075 -7.667 -6.820 1.00 88.56 101 ARG A CA 1
ATOM 836 C C . ARG A 1 101 ? -9.243 -8.924 -7.065 1.00 88.56 101 ARG A C 1
ATOM 838 O O . ARG A 1 101 ? -8.529 -8.949 -8.052 1.00 88.56 101 ARG A O 1
ATOM 845 N N . ALA A 1 102 ? -9.322 -9.938 -6.203 1.00 88.12 102 ALA A N 1
ATOM 846 C CA . ALA A 1 102 ? -8.558 -11.176 -6.363 1.00 88.12 102 ALA A CA 1
ATOM 847 C C . ALA A 1 102 ? -8.829 -11.835 -7.723 1.00 88.12 102 ALA A C 1
ATOM 849 O O . ALA A 1 102 ? -7.890 -12.088 -8.468 1.00 88.12 102 ALA A O 1
ATOM 850 N N . ARG A 1 103 ? -10.108 -11.971 -8.096 1.00 91.94 103 ARG A N 1
ATOM 851 C CA . ARG A 1 103 ? -10.510 -12.486 -9.409 1.00 91.94 103 ARG A CA 1
ATOM 852 C C . ARG A 1 103 ? -9.893 -11.692 -10.567 1.00 91.94 103 ARG A C 1
ATOM 85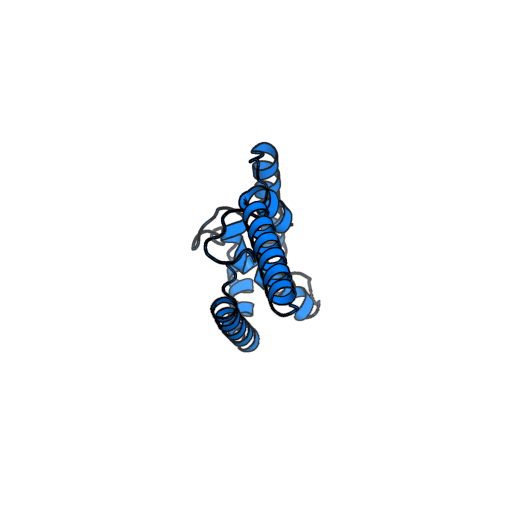4 O O . ARG A 1 103 ? -9.331 -12.2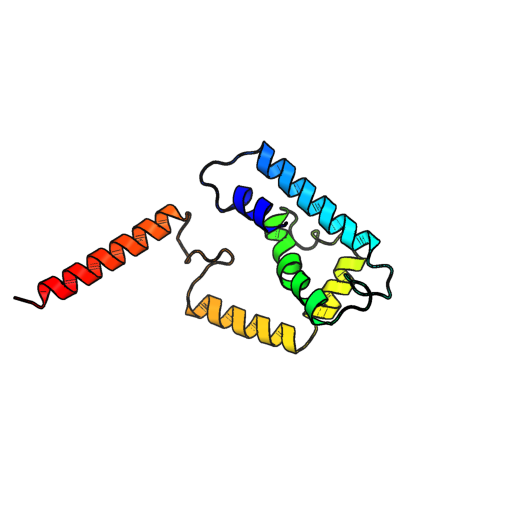89 -11.472 1.00 91.94 103 ARG A O 1
ATOM 861 N N . LEU A 1 104 ? -9.976 -10.359 -10.538 1.00 89.19 104 LEU A N 1
ATOM 862 C CA . LEU A 1 104 ? -9.437 -9.513 -11.613 1.00 89.19 104 LEU A CA 1
ATOM 863 C C . LEU A 1 104 ? -7.904 -9.553 -11.687 1.00 89.19 104 LEU A C 1
ATOM 865 O O . LEU A 1 104 ? -7.345 -9.476 -12.776 1.00 89.19 104 LEU A O 1
ATOM 869 N N . MET A 1 105 ? -7.227 -9.679 -10.543 1.00 84.62 105 MET A N 1
ATOM 870 C CA . MET A 1 105 ? -5.771 -9.844 -10.492 1.00 84.62 105 MET A CA 1
ATOM 871 C C . MET A 1 105 ? -5.327 -11.186 -11.097 1.00 84.62 105 MET A C 1
ATOM 873 O O . MET A 1 105 ? -4.246 -11.257 -11.673 1.00 84.62 105 MET A O 1
ATOM 877 N N . ASP A 1 106 ? -6.148 -12.231 -10.984 1.00 85.06 106 ASP A N 1
ATOM 878 C CA . ASP A 1 106 ? -5.881 -13.525 -11.617 1.00 85.06 106 ASP A CA 1
ATOM 879 C C . ASP A 1 106 ? -6.208 -13.506 -13.118 1.00 85.06 106 ASP A C 1
ATOM 881 O O . ASP A 1 106 ? -5.422 -14.011 -13.913 1.00 85.06 106 ASP A O 1
ATOM 885 N N . GLU A 1 107 ? -7.325 -12.888 -13.521 1.00 87.25 107 GLU A N 1
ATOM 886 C CA . GLU A 1 107 ? -7.753 -12.801 -14.929 1.00 87.25 107 GLU A CA 1
ATOM 887 C C . GLU A 1 107 ? -6.825 -11.931 -15.791 1.00 87.25 107 GLU A C 1
ATOM 889 O O . GLU A 1 107 ? -6.564 -12.266 -16.942 1.00 87.25 107 GLU A O 1
ATOM 894 N N . GLN A 1 108 ? -6.347 -10.803 -15.258 1.00 82.50 108 GLN A N 1
ATOM 895 C CA . GLN A 1 108 ? -5.533 -9.836 -16.012 1.00 82.50 108 GLN A CA 1
ATOM 896 C C . GLN A 1 108 ? -4.024 -10.069 -15.846 1.00 82.50 108 GLN A C 1
ATOM 898 O O . GLN A 1 108 ? -3.214 -9.378 -16.460 1.00 82.50 108 GLN A O 1
ATOM 903 N N . ASP A 1 109 ? -3.652 -10.982 -14.949 1.00 81.75 109 ASP A N 1
ATOM 904 C CA . ASP A 1 109 ? -2.280 -11.288 -14.552 1.00 81.75 109 ASP A CA 1
ATOM 905 C C . ASP A 1 109 ? -1.384 -10.125 -14.031 1.00 81.75 109 ASP A C 1
ATOM 907 O O . ASP A 1 109 ? -0.152 -10.228 -14.117 1.00 81.75 109 ASP A O 1
ATOM 911 N N . PRO A 1 110 ? -1.897 -9.014 -13.447 1.00 79.75 110 PRO A N 1
ATOM 912 C CA . PRO A 1 110 ? -1.032 -8.046 -12.785 1.00 79.75 110 PRO A CA 1
ATOM 913 C C . PRO A 1 110 ? -0.486 -8.607 -11.465 1.00 79.75 110 PRO A C 1
ATOM 915 O O . PRO A 1 110 ? -1.176 -9.260 -10.682 1.00 79.75 110 PRO A O 1
ATOM 918 N N . MET A 1 111 ? 0.760 -8.281 -11.141 1.00 74.38 111 MET A N 1
ATOM 919 C CA . MET A 1 111 ? 1.307 -8.396 -9.791 1.00 74.38 111 MET A CA 1
ATOM 920 C C . MET A 1 111 ? 0.729 -7.299 -8.890 1.00 74.38 111 MET A C 1
ATOM 922 O O . MET A 1 111 ? 0.132 -6.320 -9.337 1.00 74.38 111 MET A O 1
ATOM 926 N N . TRP A 1 112 ? 0.942 -7.417 -7.577 1.00 72.38 112 TRP A N 1
ATOM 927 C CA . TRP A 1 112 ? 0.433 -6.463 -6.583 1.00 72.38 112 TRP A CA 1
ATOM 928 C C . TRP A 1 112 ? 0.818 -4.992 -6.845 1.00 72.38 112 TRP A C 1
ATOM 930 O O . TRP A 1 112 ? 0.102 -4.098 -6.390 1.00 72.38 112 TRP A O 1
ATOM 940 N N . ASN A 1 113 ? 1.926 -4.767 -7.556 1.00 72.62 113 ASN A N 1
ATOM 941 C CA . ASN A 1 113 ? 2.502 -3.474 -7.926 1.00 72.62 113 ASN A CA 1
ATOM 942 C C . ASN A 1 113 ? 2.002 -2.945 -9.290 1.00 72.62 113 ASN A C 1
ATOM 944 O O . ASN A 1 113 ? 2.434 -1.876 -9.710 1.00 72.62 113 ASN A O 1
ATOM 948 N N . GLY A 1 114 ? 1.103 -3.668 -9.968 1.00 74.06 114 GLY A N 1
ATOM 949 C CA . GLY A 1 114 ? 0.549 -3.307 -11.276 1.00 74.06 114 GLY A CA 1
ATOM 950 C C . GLY A 1 114 ? 1.389 -3.746 -12.479 1.00 74.06 114 GLY A C 1
ATOM 951 O O . GLY A 1 114 ? 0.962 -3.537 -13.608 1.00 74.06 114 GLY A O 1
ATOM 952 N N . ILE A 1 115 ? 2.551 -4.366 -12.259 1.00 75.44 115 ILE A N 1
ATOM 953 C CA . ILE A 1 115 ? 3.399 -4.916 -13.325 1.00 75.44 115 ILE A CA 1
ATOM 954 C C . ILE A 1 115 ? 2.923 -6.345 -13.644 1.00 75.44 115 ILE A C 1
ATOM 956 O O . ILE A 1 115 ? 2.659 -7.085 -12.700 1.00 75.44 115 ILE A O 1
ATOM 960 N N . PRO A 1 116 ? 2.805 -6.777 -14.914 1.00 80.06 116 PRO A N 1
ATOM 961 C CA . PRO A 1 116 ? 2.452 -8.163 -15.237 1.00 80.06 116 PRO A CA 1
ATOM 962 C C . PRO A 1 116 ? 3.408 -9.186 -14.615 1.00 80.06 116 PRO A C 1
ATOM 964 O O . PRO A 1 116 ? 4.603 -8.910 -14.444 1.00 80.06 116 PRO A O 1
ATOM 967 N N . LYS A 1 117 ? 2.914 -10.389 -14.302 1.00 76.75 117 LYS A N 1
ATOM 968 C CA . LYS A 1 117 ? 3.770 -11.442 -13.736 1.00 76.75 117 LYS A CA 1
ATOM 969 C C . LYS A 1 117 ? 4.959 -11.746 -14.655 1.00 76.75 117 LYS A C 1
ATOM 971 O O . LYS A 1 117 ? 4.872 -11.760 -15.880 1.00 76.75 117 LYS A O 1
ATOM 976 N N . GLY A 1 118 ? 6.114 -11.978 -14.032 1.00 74.19 118 GLY A N 1
ATOM 977 C CA . GLY A 1 118 ? 7.354 -12.310 -14.738 1.00 74.19 118 GLY A CA 1
ATOM 978 C C . GLY A 1 118 ? 8.101 -11.118 -15.344 1.00 74.19 118 GLY A C 1
ATOM 979 O O . GLY A 1 118 ? 9.122 -11.334 -15.991 1.00 74.19 118 GLY A O 1
ATOM 980 N N . ILE A 1 119 ? 7.641 -9.882 -15.128 1.00 75.06 119 ILE A N 1
ATOM 981 C CA . ILE A 1 119 ? 8.365 -8.665 -15.510 1.00 75.06 119 ILE A CA 1
ATOM 982 C C . ILE A 1 119 ? 8.974 -8.030 -14.259 1.00 75.06 119 ILE A C 1
ATOM 984 O O . ILE A 1 119 ? 8.294 -7.833 -13.252 1.00 75.06 119 ILE A O 1
ATOM 988 N N . ARG A 1 120 ? 10.276 -7.736 -14.299 1.00 68.06 120 ARG A N 1
ATOM 989 C CA . ARG A 1 120 ? 11.053 -7.302 -13.126 1.00 68.06 120 ARG A CA 1
ATOM 990 C C . ARG A 1 120 ? 11.222 -5.795 -13.037 1.00 68.06 120 ARG A C 1
ATOM 992 O O . ARG A 1 120 ? 11.510 -5.289 -11.955 1.00 68.06 120 ARG A O 1
ATOM 999 N N . SER A 1 121 ? 11.052 -5.076 -14.143 1.00 69.75 121 SER A N 1
ATOM 1000 C CA . SER A 1 121 ? 11.180 -3.622 -14.171 1.00 69.75 121 SER A CA 1
ATOM 1001 C C . SER A 1 121 ? 10.167 -2.974 -15.106 1.00 69.75 121 SER A C 1
ATOM 1003 O O . SER A 1 121 ? 9.658 -3.594 -16.037 1.00 69.75 121 SER A O 1
ATOM 1005 N N . PHE A 1 122 ? 9.897 -1.692 -14.873 1.00 70.12 122 PHE A N 1
ATOM 1006 C CA . PHE A 1 122 ? 9.049 -0.909 -15.765 1.00 70.12 122 PHE A CA 1
ATOM 1007 C C . PHE A 1 122 ? 9.637 -0.818 -17.182 1.00 70.12 122 PHE A C 1
ATOM 1009 O O . PHE A 1 122 ? 8.905 -0.931 -18.155 1.00 70.12 122 PHE A O 1
ATOM 1016 N N . SER A 1 123 ? 10.965 -0.737 -17.302 1.00 76.56 123 SER A N 1
ATOM 1017 C CA . SER A 1 123 ? 11.649 -0.725 -18.600 1.00 76.56 123 SER A CA 1
ATOM 1018 C C . SER A 1 123 ? 11.458 -2.034 -19.380 1.00 76.56 123 SER A C 1
ATOM 1020 O O . SER A 1 123 ? 11.208 -2.007 -20.583 1.00 76.56 123 SER A O 1
ATOM 1022 N N . GLU A 1 124 ? 11.499 -3.187 -18.702 1.00 80.00 124 GLU A N 1
ATOM 1023 C CA . GLU A 1 124 ? 11.168 -4.476 -19.328 1.00 80.00 124 GLU A CA 1
ATOM 1024 C C . GLU A 1 124 ? 9.706 -4.525 -19.802 1.00 80.00 124 GLU A C 1
ATOM 1026 O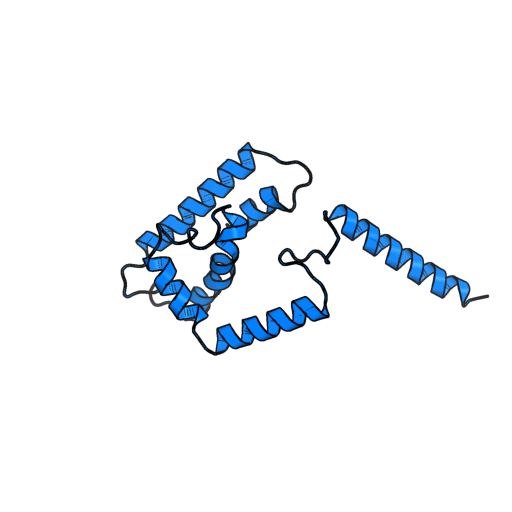 O . GLU A 1 124 ? 9.409 -5.136 -20.829 1.00 80.00 124 GLU A O 1
ATOM 1031 N N . TYR A 1 125 ? 8.788 -3.882 -19.072 1.00 79.38 125 TYR A N 1
ATOM 1032 C CA . TYR A 1 125 ? 7.382 -3.793 -19.465 1.00 79.38 125 TYR A CA 1
ATOM 1033 C C . TYR A 1 125 ? 7.189 -2.917 -20.706 1.00 79.38 125 TYR A C 1
ATOM 1035 O O . TYR A 1 125 ? 6.546 -3.354 -21.657 1.00 79.38 125 TYR A O 1
ATOM 1043 N N . GLU A 1 126 ? 7.795 -1.728 -20.734 1.00 81.31 126 GLU A N 1
ATOM 1044 C CA . GLU A 1 126 ? 7.770 -0.830 -21.897 1.00 81.31 126 GLU A CA 1
ATOM 1045 C C . GLU A 1 126 ? 8.331 -1.513 -23.149 1.00 81.31 126 GLU A C 1
ATOM 1047 O O . GLU A 1 126 ? 7.734 -1.430 -24.222 1.00 81.31 126 GLU A O 1
ATOM 1052 N N . ALA A 1 127 ? 9.438 -2.248 -23.007 1.00 82.75 127 ALA A N 1
ATOM 1053 C CA . ALA A 1 127 ? 10.025 -3.010 -24.105 1.00 82.75 127 ALA A CA 1
ATOM 1054 C C . ALA A 1 127 ? 9.070 -4.092 -24.636 1.00 82.75 127 ALA A C 1
ATOM 1056 O O . ALA A 1 127 ? 8.974 -4.278 -25.849 1.00 82.75 127 ALA A O 1
ATOM 1057 N N . LYS A 1 128 ? 8.333 -4.782 -23.752 1.00 80.81 128 LYS A N 1
ATOM 1058 C CA . LYS A 1 128 ? 7.324 -5.774 -24.155 1.00 80.81 128 LYS A CA 1
ATOM 1059 C C . LYS A 1 128 ? 6.127 -5.150 -24.867 1.00 80.81 128 LYS A C 1
ATOM 1061 O O . LYS A 1 128 ? 5.681 -5.725 -25.854 1.00 80.81 128 LYS A O 1
ATOM 1066 N N . ILE A 1 129 ? 5.621 -4.008 -24.393 1.00 82.69 129 ILE A N 1
ATOM 1067 C CA . ILE A 1 129 ? 4.522 -3.296 -25.068 1.00 82.69 129 ILE A CA 1
ATOM 1068 C C . ILE A 1 129 ? 4.965 -2.903 -26.472 1.00 82.69 129 ILE A C 1
ATOM 1070 O O . ILE A 1 129 ? 4.308 -3.267 -27.439 1.00 82.69 129 ILE A O 1
ATOM 1074 N N . LYS A 1 130 ? 6.132 -2.261 -26.591 1.00 85.69 130 LYS A N 1
ATOM 1075 C CA . LYS A 1 130 ? 6.665 -1.846 -27.888 1.00 85.69 130 LYS A CA 1
ATOM 1076 C C . LYS A 1 130 ? 6.841 -3.030 -28.844 1.00 85.69 130 LYS A C 1
ATOM 1078 O O . LYS A 1 130 ? 6.425 -2.948 -29.989 1.00 85.69 130 LYS A O 1
ATOM 1083 N N . ALA A 1 131 ? 7.386 -4.150 -28.365 1.00 82.12 131 ALA A N 1
ATOM 1084 C CA . ALA A 1 131 ? 7.525 -5.360 -29.175 1.00 82.12 131 ALA A CA 1
ATOM 1085 C C . ALA A 1 131 ? 6.171 -5.953 -29.612 1.00 82.12 131 ALA A C 1
ATOM 1087 O O . ALA A 1 131 ? 6.070 -6.482 -30.716 1.00 82.12 131 ALA A O 1
ATOM 1088 N N . SER A 1 132 ? 5.137 -5.871 -28.767 1.00 80.56 132 SER A N 1
ATOM 1089 C CA . SER A 1 132 ? 3.774 -6.305 -29.102 1.00 80.56 132 SER A CA 1
ATOM 1090 C C . SER A 1 132 ? 3.127 -5.396 -30.148 1.00 80.56 132 SER A C 1
ATOM 1092 O O . SER A 1 132 ? 2.497 -5.898 -31.076 1.00 80.56 132 SER A O 1
ATOM 1094 N N . ASP A 1 133 ? 3.294 -4.080 -30.015 1.00 81.44 133 ASP A N 1
ATOM 1095 C CA . ASP A 1 133 ? 2.776 -3.091 -30.964 1.00 81.44 133 ASP A CA 1
ATOM 1096 C C . ASP A 1 133 ? 3.475 -3.225 -32.327 1.00 81.44 133 ASP A C 1
ATOM 1098 O O . ASP A 1 133 ? 2.818 -3.231 -33.372 1.00 81.44 133 ASP A O 1
ATOM 1102 N N . ASP A 1 134 ? 4.798 -3.417 -32.323 1.00 78.56 134 ASP A N 1
ATOM 1103 C CA . ASP A 1 134 ? 5.595 -3.660 -33.528 1.00 78.56 134 ASP A CA 1
ATOM 1104 C C . ASP A 1 134 ? 5.172 -4.976 -34.211 1.00 78.56 134 ASP A C 1
ATOM 1106 O O . ASP A 1 134 ? 4.991 -5.010 -35.429 1.00 78.56 134 ASP A O 1
ATOM 1110 N N . ALA A 1 135 ? 4.947 -6.051 -33.443 1.00 72.25 135 ALA A N 1
ATOM 1111 C CA . ALA A 1 135 ? 4.477 -7.336 -33.967 1.00 72.25 135 ALA A CA 1
ATOM 1112 C C . ALA A 1 135 ? 3.069 -7.243 -34.577 1.00 72.25 135 ALA A C 1
ATOM 1114 O O . ALA A 1 135 ? 2.856 -7.736 -35.685 1.00 72.25 135 ALA A O 1
ATOM 1115 N N . ALA A 1 136 ? 2.137 -6.560 -33.903 1.00 71.25 136 ALA A N 1
ATOM 1116 C CA . ALA A 1 136 ? 0.793 -6.324 -34.422 1.00 71.25 136 ALA A CA 1
ATOM 1117 C C . ALA A 1 136 ? 0.838 -5.507 -35.724 1.00 71.25 136 ALA A C 1
ATOM 1119 O O . ALA A 1 136 ? 0.195 -5.861 -36.709 1.00 71.25 136 ALA A O 1
ATOM 1120 N N . THR A 1 137 ? 1.659 -4.454 -35.774 1.00 72.00 137 THR A N 1
ATOM 1121 C CA . THR A 1 137 ? 1.815 -3.612 -36.973 1.00 72.00 137 THR A CA 1
ATOM 1122 C C . THR A 1 137 ? 2.374 -4.406 -38.159 1.00 72.00 137 THR A C 1
ATOM 1124 O O . THR A 1 137 ? 1.929 -4.225 -39.294 1.00 72.00 137 THR A O 1
ATOM 1127 N N . ASN A 1 138 ? 3.306 -5.329 -37.907 1.00 63.22 138 ASN A N 1
ATOM 1128 C CA . ASN A 1 138 ? 3.892 -6.178 -38.944 1.00 63.22 138 ASN A CA 1
ATOM 1129 C C . ASN A 1 138 ? 2.903 -7.234 -39.476 1.00 63.22 138 ASN A C 1
ATOM 1131 O O . ASN A 1 138 ? 2.919 -7.549 -40.664 1.00 63.22 138 ASN A O 1
ATOM 1135 N N . GLU A 1 139 ? 2.018 -7.754 -38.623 1.00 57.66 139 GLU A N 1
ATOM 1136 C CA . GLU A 1 139 ? 0.971 -8.714 -39.001 1.00 57.66 139 GLU A CA 1
ATOM 1137 C C . GLU A 1 139 ? -0.122 -8.062 -39.871 1.00 57.66 139 GLU A C 1
ATOM 1139 O O . GLU A 1 139 ? -0.532 -8.630 -40.886 1.00 57.66 139 GLU A O 1
ATOM 1144 N N . PHE A 1 140 ? -0.519 -6.820 -39.565 1.00 54.44 140 PHE A N 1
ATOM 1145 C CA . PHE A 1 140 ? -1.417 -6.038 -40.429 1.00 54.44 140 PHE A CA 1
ATOM 1146 C C . PHE A 1 140 ? -0.758 -5.634 -41.761 1.00 54.44 140 PHE A C 1
ATOM 1148 O O . PHE A 1 140 ? -1.421 -5.634 -42.801 1.00 54.44 140 PHE A O 1
ATOM 1155 N N . GLY A 1 141 ? 0.548 -5.348 -41.766 1.00 53.78 141 GLY A N 1
ATOM 1156 C CA . GLY A 1 141 ? 1.307 -5.072 -42.992 1.00 53.78 141 GLY A CA 1
ATOM 1157 C C . GLY A 1 141 ? 1.454 -6.291 -43.912 1.00 53.78 141 GLY A C 1
ATOM 1158 O O . GLY A 1 141 ? 1.398 -6.148 -45.132 1.00 53.78 141 GLY A O 1
ATOM 1159 N N . ALA A 1 142 ? 1.575 -7.497 -43.350 1.00 53.19 142 ALA A N 1
ATOM 1160 C CA . ALA A 1 142 ? 1.704 -8.743 -44.110 1.00 53.19 142 ALA A CA 1
ATOM 1161 C C . ALA A 1 142 ? 0.395 -9.203 -44.781 1.00 53.19 142 ALA A C 1
ATOM 1163 O O . ALA A 1 142 ? 0.441 -9.903 -45.786 1.00 53.19 142 ALA A O 1
ATOM 1164 N N . CYS A 1 143 ? -0.766 -8.784 -44.268 1.00 48.12 143 CYS A N 1
ATOM 1165 C CA . CYS A 1 143 ? -2.084 -9.094 -44.843 1.00 48.12 143 CYS A CA 1
ATOM 1166 C C . CYS A 1 143 ? -2.498 -8.138 -45.990 1.00 48.12 143 CYS A C 1
ATOM 1168 O O . CYS A 1 143 ? -3.626 -8.204 -46.473 1.00 48.12 143 CYS A O 1
ATOM 1170 N N . SER A 1 144 ? -1.603 -7.228 -46.401 1.00 50.09 144 SER A N 1
ATOM 1171 C CA . SER A 1 144 ? -1.856 -6.162 -47.388 1.00 50.09 144 SER A CA 1
ATOM 1172 C C . SER A 1 144 ? -1.173 -6.383 -48.753 1.00 50.09 144 SER A C 1
ATOM 1174 O O . SER A 1 144 ? -1.112 -5.443 -49.548 1.00 50.09 144 SER A O 1
ATOM 1176 N N . LEU A 1 145 ? -0.638 -7.581 -49.026 1.00 42.38 145 LEU A N 1
ATOM 1177 C CA . LEU A 1 145 ? 0.021 -7.948 -50.291 1.00 42.38 145 LEU A CA 1
ATOM 1178 C C . LEU A 1 145 ? -0.658 -9.138 -50.972 1.00 42.38 145 LEU A C 1
ATOM 1180 O O . LEU A 1 145 ? -0.990 -10.112 -50.262 1.00 42.38 145 LEU A O 1
#

pLDDT: mean 75.03, std 11.29, range [42.38, 94.0]

Radius of gyration: 20.22 Å; chains: 1; bounding box: 39×26×72 Å

Organism: NCBI:txid1658444

InterPro domains:
  IPR010987 Glutathione S-transferase, C-terminal-like [PS50405] (1-112)
  IPR036282 Glutathione S-transferase, C-terminal domain superfamily [SSF47616] (4-107)

Sequence (145 aa):
MTPQAGQFIHFYSEKVPTAIDRYTKQVTRVLGVLKGCSDVKHWLVGDKTAHDNMAWVPWNDRADTSSWVPEPDKFQRLLNVKVWHERWTSRPSWKRAMQIRARLMDEQDPMWNGIPKGIRSFSEYEAKIKASDDAATNEFGACSL

Foldseek 3Di:
DLVQLLCLVAADPDRDPVSNVVVLVVLVVVLVLQLVCLPPPAASVGPDDPVVRVVCLVVLVCQCVSNVQHPPCSCVVPVSVVVSNCVNCVDPVNVVVVVVVVVVCVVVQADPVRHHPPQRHPVSVVVVVVVVVVVVVVVVVVVPD

Secondary structure (DSSP, 8-state):
-HHHHHIIIII-SS--HHHHHHHHHHHHHHHHHHHHH-STTS-TTTT--HHHHHTTHHHHHTHHHHHS--TTGGGTT-HHHHHHHHHHHTSHHHHHHHHHHHHHHHHS-B-TTSSBTT--SHHHHHHHHHHHHHHHHHHHHHTT-